Protein AF-A0A429M6S0-F1 (afdb_monomer_lite)

Sequence (157 aa):
LAAEFCTTIDDTNLSFEELVTNLCDAVFCTAYRQNNKLKLYFERPTDNSVMLFNFRNIIPDSYKHDLTFGVMDDYDGLIYEYTDPTDDSRINIYLPDKGAKNPKEVKSVGVRNKWQAHFNAYRIWNKLRFQRKSITFDAAPESELLVLRDRIAVADY

Structure (mmCIF, N/CA/C/O backbone):
data_AF-A0A429M6S0-F1
#
_entry.id   AF-A0A429M6S0-F1
#
loop_
_atom_site.group_PDB
_atom_site.id
_atom_site.type_symbol
_atom_site.label_atom_id
_atom_site.label_alt_id
_atom_site.label_comp_id
_atom_site.label_asym_id
_atom_site.label_entity_id
_atom_site.label_seq_id
_atom_site.pdbx_PDB_ins_code
_atom_site.Cartn_x
_atom_site.Cartn_y
_atom_site.Cartn_z
_atom_site.occupancy
_atom_site.B_iso_or_equiv
_atom_site.auth_seq_id
_atom_site.auth_comp_id
_atom_site.auth_asym_id
_atom_site.auth_atom_id
_atom_site.pdbx_PDB_model_num
ATOM 1 N N . LEU A 1 1 ? 8.366 -17.972 -8.085 1.00 58.41 1 LEU A N 1
ATOM 2 C CA . LEU A 1 1 ? 8.367 -17.169 -6.841 1.00 58.41 1 LEU A CA 1
ATOM 3 C C . LEU A 1 1 ? 7.811 -15.786 -7.174 1.00 58.41 1 LEU A C 1
ATOM 5 O O . LEU A 1 1 ? 8.060 -15.336 -8.283 1.00 58.41 1 LEU A O 1
ATOM 9 N N . ALA A 1 2 ? 7.042 -15.149 -6.289 1.00 73.62 2 ALA A N 1
ATOM 10 C CA . ALA A 1 2 ? 6.530 -13.779 -6.479 1.00 73.62 2 ALA A CA 1
ATOM 11 C C . ALA A 1 2 ? 6.747 -12.908 -5.225 1.00 73.62 2 ALA A C 1
ATOM 13 O O . ALA A 1 2 ? 6.034 -11.937 -4.999 1.00 73.62 2 ALA A O 1
ATOM 14 N N . ALA A 1 3 ? 7.702 -13.314 -4.389 1.00 83.38 3 ALA A N 1
ATOM 15 C CA . ALA A 1 3 ? 8.091 -12.639 -3.164 1.00 83.38 3 ALA A CA 1
ATOM 16 C C . ALA A 1 3 ? 9.612 -12.761 -3.048 1.00 83.38 3 ALA A C 1
ATOM 18 O O . ALA A 1 3 ? 10.129 -13.773 -2.578 1.00 83.38 3 ALA A O 1
ATOM 19 N N . GLU A 1 4 ? 10.312 -11.763 -3.568 1.00 89.56 4 GLU A N 1
ATOM 20 C CA . GLU A 1 4 ? 11.764 -11.629 -3.481 1.00 89.56 4 GLU A CA 1
ATOM 21 C C . GLU A 1 4 ? 12.130 -10.154 -3.299 1.00 89.56 4 GLU A C 1
ATOM 23 O O . GLU A 1 4 ? 11.346 -9.256 -3.615 1.00 89.56 4 GLU A O 1
ATOM 28 N N . PHE A 1 5 ? 13.314 -9.914 -2.747 1.00 92.50 5 PHE A N 1
ATOM 29 C CA . PHE A 1 5 ? 13.881 -8.582 -2.607 1.00 92.50 5 PHE A CA 1
ATOM 30 C C . PHE A 1 5 ? 15.339 -8.646 -3.049 1.00 92.50 5 PHE A C 1
ATOM 32 O O . PHE A 1 5 ? 16.196 -9.200 -2.365 1.00 92.50 5 PHE A O 1
ATOM 39 N N . CYS A 1 6 ? 15.587 -8.141 -4.250 1.00 90.44 6 CYS A N 1
ATOM 40 C CA . CYS A 1 6 ? 16.830 -8.267 -4.994 1.00 90.44 6 CYS A CA 1
ATOM 41 C C . CYS A 1 6 ? 17.511 -6.901 -5.112 1.00 90.44 6 CYS A C 1
ATOM 43 O O . CYS A 1 6 ? 17.602 -6.332 -6.198 1.00 90.44 6 CYS A O 1
ATOM 45 N N . THR A 1 7 ? 17.963 -6.365 -3.982 1.00 86.31 7 THR A N 1
ATOM 46 C CA . THR A 1 7 ? 18.808 -5.165 -3.917 1.00 86.31 7 THR A CA 1
ATOM 47 C C . THR A 1 7 ? 19.936 -5.391 -2.920 1.00 86.31 7 THR A C 1
ATOM 49 O O . THR A 1 7 ? 19.804 -6.197 -1.997 1.00 86.31 7 THR A O 1
ATOM 52 N N . THR A 1 8 ? 21.042 -4.678 -3.101 1.00 85.31 8 THR A N 1
ATOM 53 C CA . THR A 1 8 ? 22.100 -4.587 -2.097 1.00 85.31 8 THR A CA 1
ATOM 54 C C . THR A 1 8 ? 21.689 -3.622 -0.987 1.00 85.31 8 THR A C 1
ATOM 56 O O . THR A 1 8 ? 20.887 -2.710 -1.195 1.00 85.31 8 THR A O 1
ATOM 59 N N . ILE A 1 9 ? 22.200 -3.881 0.218 1.00 86.12 9 ILE A N 1
ATOM 60 C CA . ILE A 1 9 ? 22.033 -3.033 1.401 1.00 86.12 9 ILE A CA 1
ATOM 61 C C . ILE A 1 9 ? 23.408 -2.440 1.706 1.00 86.12 9 ILE A C 1
ATOM 63 O O . ILE A 1 9 ? 24.136 -2.926 2.568 1.00 86.12 9 ILE A O 1
ATOM 67 N N . ASP A 1 10 ? 23.804 -1.462 0.906 1.00 83.12 10 ASP A N 1
ATOM 68 C CA . ASP A 1 10 ? 25.138 -0.859 0.939 1.00 83.12 10 ASP A CA 1
ATOM 69 C C . ASP A 1 10 ? 25.119 0.676 0.915 1.00 83.12 10 ASP A C 1
ATOM 71 O O . ASP A 1 10 ? 26.154 1.300 1.144 1.00 83.12 10 ASP A O 1
ATOM 75 N N . ASP A 1 11 ? 23.951 1.297 0.722 1.00 86.38 11 ASP A N 1
ATOM 76 C CA . ASP A 1 11 ? 23.802 2.749 0.814 1.00 86.38 11 ASP A CA 1
ATOM 77 C C . ASP A 1 11 ? 23.787 3.214 2.277 1.00 86.38 11 ASP A C 1
ATOM 79 O O . ASP A 1 11 ? 22.836 2.976 3.025 1.00 86.38 11 ASP A O 1
ATOM 83 N N . THR A 1 12 ? 24.841 3.921 2.686 1.00 85.06 12 THR A N 1
ATOM 84 C CA . THR A 1 12 ? 24.977 4.486 4.036 1.00 85.06 12 THR A CA 1
ATOM 85 C C . THR A 1 12 ? 24.030 5.653 4.310 1.00 85.06 12 THR A C 1
ATOM 87 O O . THR A 1 12 ? 23.906 6.063 5.463 1.00 85.06 12 THR A O 1
ATOM 90 N N . ASN A 1 13 ? 23.386 6.212 3.280 1.00 90.50 13 ASN A N 1
ATOM 91 C CA . ASN A 1 13 ? 22.407 7.288 3.435 1.00 90.50 13 ASN A CA 1
ATOM 92 C C . ASN A 1 13 ? 20.992 6.764 3.704 1.00 90.50 13 ASN A C 1
ATOM 94 O O . ASN A 1 13 ? 20.133 7.539 4.117 1.00 90.50 13 ASN A O 1
ATOM 98 N N . LEU A 1 14 ? 20.748 5.471 3.478 1.00 89.69 14 LEU A N 1
ATOM 99 C CA . LEU A 1 14 ? 19.443 4.861 3.675 1.00 89.69 14 LEU A CA 1
ATOM 100 C C . LEU A 1 14 ? 19.242 4.517 5.155 1.00 89.69 14 LEU A C 1
ATOM 102 O O . LEU A 1 14 ? 20.006 3.756 5.755 1.00 89.69 14 LEU A O 1
ATOM 106 N N . SER A 1 15 ? 18.189 5.058 5.759 1.00 92.12 15 SER A N 1
ATOM 107 C CA . SER A 1 15 ? 17.849 4.735 7.141 1.00 92.12 15 SER A CA 1
ATOM 108 C C . SER A 1 15 ? 17.302 3.307 7.276 1.00 92.12 15 SER A C 1
ATOM 110 O O . SER A 1 15 ? 16.778 2.709 6.334 1.00 92.12 15 SER A O 1
ATOM 112 N N . PHE A 1 16 ? 17.362 2.759 8.494 1.00 90.75 16 PHE A N 1
ATOM 113 C CA . PHE A 1 16 ? 16.764 1.454 8.793 1.00 90.75 16 PHE A CA 1
ATOM 114 C C . PHE A 1 16 ? 15.261 1.407 8.468 1.00 90.75 16 PHE A C 1
ATOM 116 O O . PHE A 1 16 ? 14.779 0.414 7.931 1.00 90.75 16 PHE A O 1
ATOM 123 N N . GLU A 1 17 ? 14.518 2.473 8.772 1.00 90.81 17 GLU A N 1
ATOM 124 C CA . GLU A 1 17 ? 13.069 2.512 8.535 1.00 90.81 17 GLU A CA 1
ATOM 125 C C . GLU A 1 17 ? 12.734 2.562 7.039 1.00 90.81 17 GLU A C 1
ATOM 127 O O . GLU A 1 17 ? 11.810 1.883 6.588 1.00 90.81 17 GLU A O 1
ATOM 132 N N . GLU A 1 18 ? 13.516 3.294 6.244 1.00 91.31 18 GLU A N 1
ATOM 133 C CA . GLU A 1 18 ? 13.378 3.298 4.783 1.00 91.31 18 GLU A CA 1
ATOM 134 C C . GLU A 1 18 ? 13.700 1.925 4.191 1.00 91.31 18 GLU A C 1
ATOM 136 O O . GLU A 1 18 ? 12.976 1.446 3.321 1.00 91.31 18 GLU A O 1
ATOM 141 N N . LEU A 1 19 ? 14.728 1.241 4.703 1.00 92.75 19 LEU A N 1
ATOM 142 C CA . LEU A 1 19 ? 15.063 -0.120 4.283 1.00 92.75 19 LEU A CA 1
ATOM 143 C C . LEU A 1 19 ? 13.923 -1.099 4.531 1.00 92.75 19 LEU A C 1
ATOM 145 O O . LEU A 1 19 ? 13.549 -1.872 3.647 1.00 92.75 19 LEU A O 1
ATOM 149 N N . VAL A 1 20 ? 13.378 -1.070 5.746 1.00 93.94 20 VAL A N 1
ATOM 150 C CA . VAL A 1 20 ? 12.252 -1.915 6.136 1.00 93.94 20 VAL A CA 1
ATOM 151 C C . VAL A 1 20 ? 11.035 -1.604 5.270 1.00 93.94 20 VAL A C 1
ATOM 153 O O . VAL A 1 20 ? 10.362 -2.535 4.827 1.00 93.94 20 VAL A O 1
ATOM 156 N N . THR A 1 21 ? 10.772 -0.326 4.994 1.00 92.75 21 THR A N 1
ATOM 157 C CA . THR A 1 21 ? 9.670 0.103 4.123 1.00 92.75 21 THR A CA 1
ATOM 158 C C . THR A 1 21 ? 9.856 -0.428 2.703 1.00 92.75 21 THR A C 1
ATOM 160 O O . THR A 1 21 ? 8.967 -1.109 2.201 1.00 92.75 21 THR A O 1
ATOM 163 N N . ASN A 1 22 ? 11.041 -0.253 2.109 1.00 93.00 22 ASN A N 1
ATOM 164 C CA . ASN A 1 22 ? 11.377 -0.770 0.779 1.00 93.00 22 ASN A CA 1
ATOM 165 C C . ASN A 1 22 ? 11.189 -2.292 0.680 1.00 93.00 22 ASN A C 1
ATOM 167 O O . ASN A 1 22 ? 10.597 -2.792 -0.279 1.0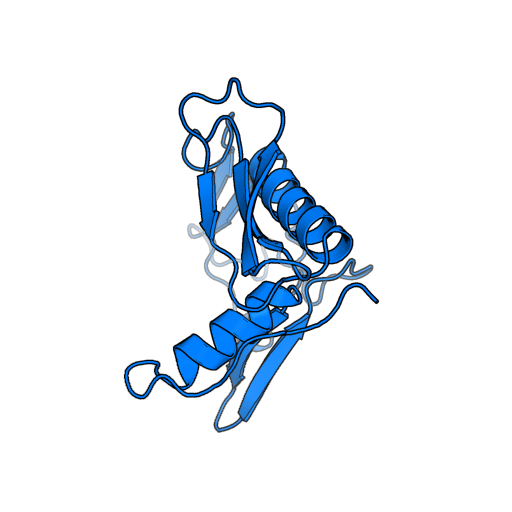0 93.00 22 ASN A O 1
ATOM 171 N N . LEU A 1 23 ? 11.660 -3.033 1.688 1.00 93.44 23 LEU A N 1
ATOM 172 C CA . LEU A 1 23 ? 11.471 -4.480 1.772 1.00 93.44 23 LEU A CA 1
ATOM 173 C C . LEU A 1 23 ? 9.982 -4.843 1.849 1.00 93.44 23 LEU A C 1
ATOM 175 O 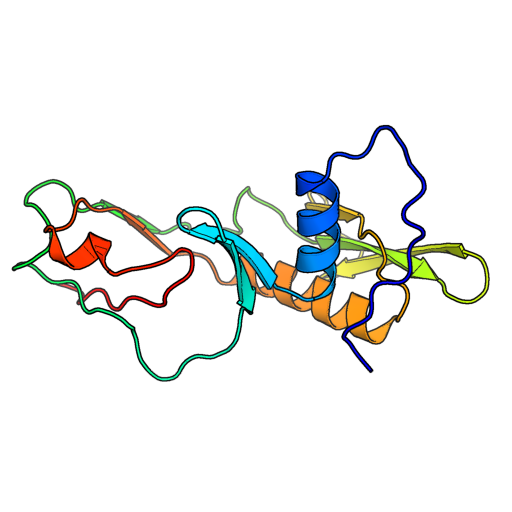O . LEU A 1 23 ? 9.529 -5.753 1.157 1.00 93.44 23 LEU A O 1
ATOM 179 N N . CYS A 1 24 ? 9.221 -4.148 2.696 1.00 94.25 24 CYS A N 1
ATOM 180 C CA . CYS A 1 24 ? 7.800 -4.410 2.900 1.00 94.25 24 CYS A CA 1
ATOM 181 C C . CYS A 1 24 ? 6.967 -4.110 1.652 1.00 94.25 24 CYS A C 1
ATOM 183 O O . CYS A 1 24 ? 6.107 -4.919 1.295 1.00 94.25 24 CYS A O 1
ATOM 185 N N . ASP A 1 25 ? 7.254 -3.007 0.965 1.00 92.62 25 ASP A N 1
ATOM 186 C CA . ASP A 1 25 ? 6.567 -2.597 -0.258 1.00 92.62 25 ASP A CA 1
ATOM 187 C C . ASP A 1 25 ? 6.767 -3.609 -1.390 1.00 92.62 25 ASP A C 1
ATOM 189 O O . ASP A 1 25 ? 5.828 -3.893 -2.138 1.00 92.62 25 ASP A O 1
ATOM 193 N N . ALA A 1 26 ? 7.948 -4.234 -1.474 1.00 93.06 26 ALA A N 1
ATOM 194 C CA . ALA A 1 26 ? 8.216 -5.282 -2.455 1.00 93.06 26 ALA A CA 1
ATOM 195 C C . ALA A 1 26 ? 7.299 -6.510 -2.289 1.00 93.06 26 ALA A C 1
ATOM 197 O O . ALA A 1 26 ? 6.992 -7.175 -3.282 1.00 93.06 26 ALA A O 1
ATOM 198 N N . VAL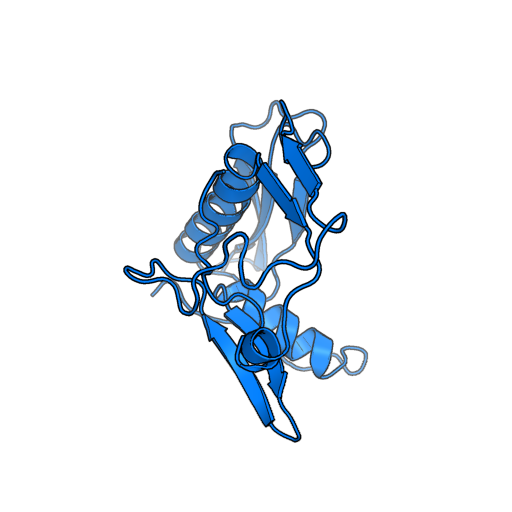 A 1 27 ? 6.846 -6.808 -1.063 1.00 91.50 27 VAL A N 1
ATOM 199 C CA . VAL A 1 27 ? 6.074 -8.021 -0.720 1.00 91.50 27 VAL A CA 1
ATOM 200 C C . VAL A 1 27 ? 4.677 -7.744 -0.147 1.00 91.50 27 VAL A C 1
ATOM 202 O O . VAL A 1 27 ? 4.042 -8.648 0.393 1.00 91.50 27 VAL A O 1
ATOM 205 N N . PHE A 1 28 ? 4.167 -6.516 -0.268 1.00 89.62 28 PHE A N 1
ATOM 206 C CA . PHE A 1 28 ? 2.864 -6.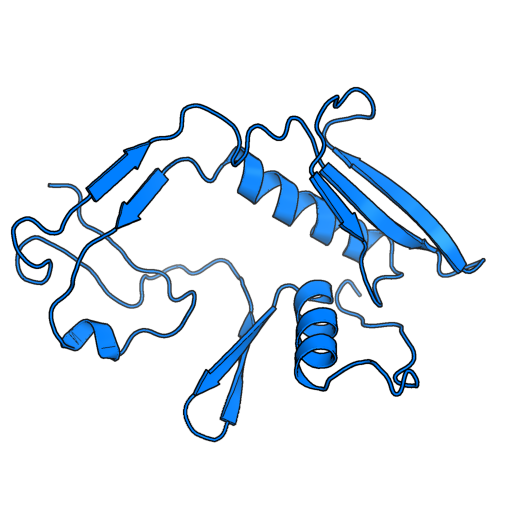098 0.273 1.00 89.62 28 PHE A CA 1
ATOM 207 C C . PHE A 1 28 ? 2.672 -6.287 1.774 1.00 89.62 28 PHE A C 1
ATOM 209 O O . PHE A 1 28 ? 1.574 -6.586 2.264 1.00 89.62 28 PHE A O 1
ATOM 216 N N . CYS A 1 29 ? 3.744 -6.049 2.510 1.00 93.31 29 CYS A N 1
ATOM 217 C CA . CYS A 1 29 ? 3.685 -5.890 3.945 1.00 93.31 29 CYS A CA 1
ATOM 218 C C . CYS A 1 29 ? 3.601 -4.408 4.317 1.00 93.31 29 CYS A C 1
ATOM 220 O O . CYS A 1 29 ? 3.940 -3.520 3.543 1.00 93.31 29 CYS A O 1
ATOM 222 N N . THR A 1 30 ? 3.166 -4.134 5.537 1.00 93.00 30 THR A N 1
ATOM 223 C CA . THR A 1 30 ? 3.362 -2.839 6.185 1.00 93.00 30 THR A CA 1
ATOM 224 C C . THR A 1 30 ? 4.049 -3.075 7.502 1.00 93.00 30 THR A C 1
ATOM 226 O O . THR A 1 30 ? 3.553 -3.829 8.342 1.00 93.00 30 THR A O 1
ATOM 229 N N . ALA A 1 31 ? 5.198 -2.439 7.666 1.00 93.94 31 ALA A N 1
ATOM 230 C CA . ALA A 1 31 ? 5.885 -2.420 8.933 1.00 93.94 31 ALA A CA 1
ATOM 231 C C . ALA A 1 31 ? 5.187 -1.457 9.892 1.00 93.94 31 ALA A C 1
ATOM 233 O O . ALA A 1 31 ? 4.762 -0.369 9.513 1.00 93.94 31 ALA A O 1
ATOM 234 N N . TYR A 1 32 ? 5.068 -1.869 11.145 1.00 92.19 32 TYR A N 1
ATOM 235 C CA . TYR A 1 32 ? 4.593 -1.020 12.224 1.00 92.19 32 TYR A CA 1
ATOM 236 C C . TYR A 1 32 ? 5.308 -1.400 13.516 1.00 92.19 32 TYR A C 1
ATOM 238 O O . TYR A 1 32 ? 5.723 -2.547 13.716 1.00 92.19 32 TYR A O 1
ATOM 246 N N . ARG A 1 33 ? 5.470 -0.429 14.412 1.00 90.19 33 ARG A N 1
ATOM 247 C CA . ARG A 1 33 ? 6.045 -0.673 15.733 1.00 90.19 33 ARG A CA 1
ATOM 248 C C . ARG A 1 33 ? 4.933 -0.929 16.736 1.00 90.19 33 ARG A C 1
ATOM 250 O O . ARG A 1 33 ? 3.953 -0.195 16.794 1.00 90.19 33 ARG A O 1
ATOM 257 N N . GLN A 1 34 ? 5.112 -1.961 17.549 1.00 90.06 34 GLN A N 1
ATOM 258 C CA . GLN A 1 34 ? 4.289 -2.191 18.727 1.00 90.06 34 GLN A CA 1
ATOM 259 C C . GLN A 1 34 ? 5.221 -2.441 19.907 1.00 90.06 34 GLN A C 1
ATOM 261 O O . GLN A 1 34 ? 5.905 -3.469 19.971 1.00 90.06 34 GLN A O 1
ATOM 266 N N . ASN A 1 35 ? 5.262 -1.480 20.831 1.00 88.44 35 ASN A N 1
ATOM 267 C CA . ASN A 1 35 ? 6.270 -1.406 21.889 1.00 88.44 35 ASN A CA 1
ATOM 268 C C . ASN A 1 35 ? 7.688 -1.441 21.280 1.00 88.44 35 ASN A C 1
ATOM 270 O O . ASN A 1 35 ? 7.964 -0.762 20.293 1.00 88.44 35 ASN A O 1
ATOM 274 N N . ASN A 1 36 ? 8.574 -2.283 21.815 1.00 91.06 36 ASN A N 1
ATOM 275 C CA . ASN A 1 36 ? 9.955 -2.433 21.343 1.00 91.06 36 ASN A CA 1
ATOM 276 C C . ASN A 1 36 ? 10.110 -3.491 20.235 1.00 91.06 36 ASN A C 1
ATOM 278 O O . ASN A 1 36 ? 11.201 -4.027 20.047 1.00 91.06 36 ASN A O 1
ATOM 282 N N . LYS A 1 37 ? 9.027 -3.856 19.535 1.00 92.62 37 LYS A N 1
ATOM 283 C CA . LYS A 1 37 ? 9.057 -4.859 18.461 1.00 92.62 37 LYS A CA 1
ATOM 284 C C . LYS A 1 37 ? 8.585 -4.259 17.144 1.00 92.62 37 LYS A C 1
ATOM 286 O O . LYS A 1 37 ? 7.503 -3.677 17.070 1.00 92.62 37 LYS A O 1
ATOM 291 N N . LEU A 1 38 ? 9.383 -4.472 16.102 1.00 93.06 38 LEU A N 1
ATOM 292 C CA . LEU A 1 38 ? 8.961 -4.282 14.722 1.00 93.06 38 LEU A CA 1
ATOM 293 C C . LEU A 1 38 ? 8.063 -5.457 14.324 1.00 93.06 38 LEU A C 1
ATOM 295 O O . LEU A 1 38 ? 8.443 -6.619 14.486 1.00 93.06 38 LEU A O 1
ATOM 299 N N . LYS A 1 39 ? 6.865 -5.157 13.835 1.00 93.62 39 LYS A N 1
ATOM 300 C CA . LYS A 1 39 ? 5.903 -6.137 13.335 1.00 93.62 39 LYS A CA 1
ATOM 301 C C . LYS A 1 39 ? 5.583 -5.841 11.880 1.00 93.62 39 LYS A C 1
ATOM 303 O O . LYS A 1 39 ? 5.627 -4.692 11.451 1.00 93.62 39 LYS A O 1
ATOM 308 N N . LEU A 1 40 ? 5.255 -6.892 11.135 1.00 93.38 40 LEU A N 1
ATOM 309 C CA . LEU A 1 40 ? 4.853 -6.799 9.738 1.00 93.38 40 LEU A CA 1
ATOM 310 C C . LEU A 1 40 ? 3.407 -7.261 9.605 1.00 93.38 40 LEU A C 1
ATOM 312 O O . LEU A 1 40 ? 3.061 -8.366 10.025 1.00 93.38 40 LEU A O 1
ATOM 316 N N . TYR A 1 41 ? 2.573 -6.424 9.003 1.00 93.06 41 TYR A N 1
ATOM 317 C CA . TYR A 1 41 ? 1.233 -6.797 8.583 1.00 93.06 41 TYR A CA 1
ATOM 318 C C . TYR A 1 41 ? 1.263 -7.164 7.103 1.00 93.06 41 TYR A C 1
ATOM 320 O O . TYR A 1 41 ? 1.527 -6.301 6.268 1.00 93.06 41 TYR A O 1
ATOM 328 N N . PHE A 1 42 ? 0.980 -8.422 6.768 1.00 92.12 42 PHE A N 1
ATOM 329 C CA . PHE A 1 42 ? 0.824 -8.839 5.376 1.00 92.12 42 PHE A CA 1
ATOM 330 C C . PHE A 1 42 ? -0.610 -8.607 4.911 1.00 92.12 42 PHE A C 1
ATOM 332 O O . PHE A 1 42 ? -1.561 -9.167 5.461 1.00 92.12 42 PHE A O 1
ATOM 339 N N . GLU A 1 43 ? -0.769 -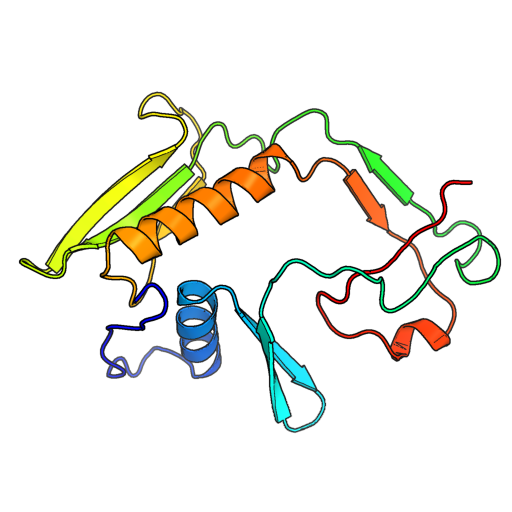7.799 3.868 1.00 88.56 43 GLU A N 1
ATOM 340 C CA . GLU A 1 43 ? -2.083 -7.459 3.357 1.00 88.56 43 GLU A CA 1
ATOM 341 C C . GLU A 1 43 ? -2.660 -8.617 2.531 1.00 88.56 43 GLU A C 1
ATOM 343 O O . GLU A 1 43 ? -2.246 -8.889 1.400 1.00 88.56 43 GLU A O 1
ATOM 348 N N . ARG A 1 44 ? -3.685 -9.282 3.061 1.00 89.50 44 ARG A N 1
ATOM 349 C CA . ARG A 1 44 ? -4.322 -10.448 2.435 1.00 89.50 44 ARG A CA 1
ATOM 350 C C . ARG A 1 44 ? -5.843 -10.418 2.599 1.00 89.50 44 ARG A C 1
ATOM 352 O O . ARG A 1 44 ? -6.331 -9.728 3.494 1.00 89.50 44 ARG A O 1
ATOM 359 N N . PRO A 1 45 ? -6.596 -11.172 1.780 1.00 89.69 45 PRO A N 1
ATOM 360 C CA . PRO A 1 45 ? -8.014 -11.400 2.034 1.00 89.69 45 PRO A CA 1
ATOM 361 C C . PRO A 1 45 ? -8.234 -11.966 3.443 1.00 89.69 45 PRO A C 1
ATOM 363 O O . PRO A 1 45 ? -7.479 -12.829 3.900 1.00 89.69 45 PRO A O 1
ATOM 366 N N . THR A 1 46 ? -9.250 -11.455 4.134 1.00 90.31 46 THR A N 1
ATOM 367 C CA . THR A 1 46 ? -9.633 -11.866 5.490 1.00 90.31 46 THR A CA 1
ATOM 368 C C . THR A 1 46 ? -11.137 -12.101 5.543 1.00 90.31 46 THR A C 1
ATOM 370 O O . THR A 1 46 ? -11.912 -11.257 5.091 1.00 90.31 46 THR A O 1
ATOM 373 N N . ASP A 1 47 ? -11.556 -13.228 6.116 1.00 92.25 47 ASP A N 1
ATOM 374 C CA . ASP A 1 47 ? -12.974 -13.615 6.144 1.00 92.25 47 ASP A CA 1
ATOM 375 C C . ASP A 1 47 ? -13.761 -12.838 7.204 1.00 92.25 47 ASP A C 1
ATOM 377 O O . ASP A 1 47 ? -14.880 -12.386 6.956 1.00 92.25 47 ASP A O 1
ATOM 381 N N . ASN A 1 48 ? -13.134 -12.582 8.355 1.00 93.00 48 ASN A N 1
ATOM 382 C CA . ASN A 1 48 ? -13.754 -11.925 9.503 1.00 93.00 48 ASN A CA 1
ATOM 383 C C . ASN A 1 48 ? -13.108 -10.569 9.800 1.00 93.00 48 ASN A C 1
ATOM 385 O O . ASN A 1 48 ? -11.901 -10.392 9.617 1.00 93.00 48 ASN A O 1
ATOM 389 N N . SER A 1 49 ? -13.919 -9.628 10.279 1.00 93.44 49 SER A N 1
ATOM 390 C CA . SER A 1 49 ? -13.426 -8.386 10.874 1.00 93.44 49 SER A CA 1
ATOM 391 C C . SER A 1 49 ? -12.974 -8.639 12.311 1.00 93.44 49 SER A C 1
ATOM 393 O O . SER A 1 49 ? -13.580 -9.439 13.021 1.00 93.44 49 SER A O 1
ATOM 395 N N . VAL A 1 50 ? -11.929 -7.937 12.740 1.00 94.31 50 VAL A N 1
ATOM 396 C CA . VAL A 1 50 ? -11.391 -8.011 14.107 1.00 94.31 50 VAL A CA 1
ATOM 397 C C . VAL A 1 50 ? -12.361 -7.382 15.108 1.00 94.31 50 VAL A C 1
ATOM 399 O O . VAL A 1 50 ? -12.512 -7.879 16.220 1.00 94.31 50 VAL A O 1
ATOM 402 N N . MET A 1 51 ? -13.056 -6.315 14.702 1.00 94.94 51 MET A N 1
ATOM 403 C CA . MET A 1 51 ? -14.009 -5.593 15.543 1.00 94.94 51 MET A CA 1
ATOM 404 C C . MET A 1 51 ? -15.183 -5.053 14.720 1.00 94.94 51 MET A C 1
ATOM 406 O O . MET A 1 51 ? -15.037 -4.756 13.529 1.00 94.94 51 MET A O 1
ATOM 410 N N . LEU A 1 52 ? -16.344 -4.939 15.368 1.00 94.94 52 LEU A N 1
ATOM 411 C CA . LEU A 1 52 ? -17.561 -4.338 14.827 1.00 94.94 52 LEU A CA 1
ATOM 412 C C . LEU A 1 52 ? -17.831 -3.002 15.527 1.00 94.94 52 LEU A C 1
ATOM 414 O O . LEU A 1 52 ? -17.951 -2.960 16.752 1.00 94.94 52 LEU A O 1
ATOM 418 N N . PHE A 1 53 ? -18.008 -1.947 14.740 1.00 95.88 53 PHE A N 1
ATOM 419 C CA . PHE A 1 53 ? -18.436 -0.633 15.199 1.00 95.88 53 PHE A CA 1
ATOM 420 C C . PHE A 1 53 ? -19.896 -0.363 14.835 1.00 95.88 53 PHE A C 1
ATOM 422 O O . PHE A 1 53 ? -20.353 -0.708 13.745 1.00 95.88 53 PHE A O 1
ATOM 429 N N . ASN A 1 54 ? -20.632 0.221 15.774 1.00 93.88 54 ASN A N 1
ATOM 430 C CA . ASN A 1 54 ? -22.028 0.627 15.673 1.00 93.88 54 ASN A CA 1
ATOM 431 C C . ASN A 1 54 ? -22.300 1.802 16.633 1.00 93.88 54 ASN A C 1
ATOM 433 O O . ASN A 1 54 ? -21.412 2.283 17.332 1.00 93.88 54 ASN A O 1
ATOM 437 N N . PHE A 1 55 ? -23.557 2.230 16.727 1.00 91.94 55 PHE A N 1
ATOM 438 C CA . PHE A 1 55 ? -23.973 3.354 17.572 1.00 91.94 55 PHE A CA 1
ATOM 439 C C . PHE A 1 55 ? -23.614 3.265 19.062 1.00 91.94 55 PHE A C 1
ATOM 441 O O . PHE A 1 55 ? -23.675 4.278 19.749 1.00 91.94 55 PHE A O 1
ATOM 448 N N . ARG A 1 56 ? -23.289 2.079 19.590 1.00 91.88 56 ARG A N 1
ATOM 449 C CA . ARG A 1 56 ? -22.920 1.894 21.001 1.00 91.88 56 ARG A CA 1
ATOM 450 C C . ARG A 1 56 ? -21.457 2.213 21.287 1.00 91.88 56 ARG A C 1
ATOM 452 O O . ARG A 1 56 ? -21.149 2.518 22.432 1.00 91.88 56 ARG A O 1
ATOM 459 N N . ASN A 1 57 ? -20.582 2.092 20.290 1.00 94.62 57 ASN A N 1
ATOM 460 C CA . ASN A 1 57 ? -19.135 2.256 20.455 1.00 94.62 57 ASN A CA 1
ATOM 461 C C . ASN A 1 57 ? -18.506 3.301 19.528 1.00 94.62 57 ASN A C 1
ATOM 463 O O . ASN A 1 57 ? -17.310 3.562 19.628 1.00 94.62 57 ASN A O 1
ATOM 467 N N . ILE A 1 58 ? -19.304 3.929 18.668 1.00 95.88 58 ILE A N 1
ATOM 468 C CA . ILE A 1 58 ? -18.946 5.157 17.962 1.00 95.88 58 ILE A CA 1
ATOM 469 C C . ILE A 1 58 ? -19.352 6.347 18.838 1.00 95.88 58 ILE A C 1
ATOM 471 O O . ILE A 1 58 ? -20.496 6.423 19.291 1.00 95.88 58 ILE A O 1
ATOM 475 N N . ILE A 1 59 ? -18.427 7.280 19.073 1.00 95.94 59 ILE A N 1
ATOM 476 C CA . ILE A 1 59 ? -18.696 8.491 19.853 1.00 95.94 59 ILE A CA 1
ATOM 477 C C . ILE A 1 59 ? -19.690 9.379 19.080 1.00 95.94 59 ILE A C 1
ATOM 479 O O . ILE A 1 59 ? -19.464 9.637 17.890 1.00 95.94 59 ILE A O 1
ATOM 483 N N . PRO A 1 60 ? -20.778 9.857 19.719 1.00 94.31 60 PRO A N 1
ATOM 484 C CA . PRO A 1 60 ? -21.750 10.743 19.079 1.00 94.31 60 PRO A CA 1
ATOM 485 C C . PRO A 1 60 ? -21.095 11.953 18.400 1.00 94.31 60 PRO A C 1
ATOM 487 O O . PRO A 1 60 ? -20.082 12.459 18.874 1.00 94.31 60 PRO A O 1
ATOM 490 N N . ASP A 1 61 ? -21.670 12.394 17.280 1.00 93.62 61 ASP A N 1
ATOM 491 C CA . ASP A 1 61 ? -21.225 13.550 16.479 1.00 93.62 61 ASP A CA 1
ATOM 492 C C . ASP A 1 61 ? -19.804 13.463 15.875 1.00 93.62 61 ASP A C 1
ATOM 494 O O . ASP A 1 61 ? -19.363 14.393 15.198 1.00 93.62 61 ASP A O 1
ATOM 498 N N . SER A 1 62 ? -19.094 12.339 16.044 1.00 95.50 62 SER A N 1
ATOM 499 C CA . SER A 1 62 ? -17.762 12.122 15.451 1.00 95.50 62 SER A CA 1
ATOM 500 C C . SER A 1 62 ? -17.797 11.452 14.070 1.00 95.50 62 SER A C 1
ATOM 502 O O . SER A 1 62 ? -16.824 11.532 13.318 1.00 95.50 62 SER A O 1
ATOM 504 N N . TYR A 1 63 ? -18.907 10.790 13.725 1.00 94.44 63 TYR A N 1
ATOM 505 C CA . TYR A 1 63 ? -19.015 9.974 12.517 1.00 94.44 63 TYR A CA 1
ATOM 506 C C . TYR A 1 63 ? -19.056 10.821 11.241 1.00 94.44 63 TYR A C 1
ATOM 508 O O . TYR A 1 63 ? -19.932 11.665 11.055 1.00 94.44 63 TYR A O 1
ATOM 516 N N . LYS A 1 64 ? -18.133 10.533 10.324 1.00 93.50 64 LYS A N 1
ATOM 517 C CA . LYS A 1 64 ? -18.032 11.129 8.991 1.00 93.50 64 LYS A CA 1
ATOM 518 C C . LYS A 1 64 ? -17.900 10.028 7.951 1.00 93.50 64 LYS A C 1
ATOM 520 O O . LYS A 1 64 ? -17.090 9.113 8.104 1.00 93.50 64 LYS A O 1
ATOM 525 N N . HIS A 1 65 ? -18.681 10.138 6.884 1.00 91.50 65 HIS A N 1
ATOM 526 C CA . HIS A 1 65 ? -18.644 9.226 5.750 1.00 91.50 65 HIS A CA 1
ATOM 527 C C . HIS A 1 65 ? -18.507 10.036 4.467 1.00 91.50 65 HIS A C 1
ATOM 529 O O . HIS A 1 65 ? -19.396 10.809 4.114 1.00 91.50 65 HIS A O 1
ATOM 535 N N . ASP A 1 66 ? -17.397 9.812 3.775 1.00 90.44 66 ASP A N 1
ATOM 536 C CA . ASP A 1 66 ? -17.078 10.449 2.509 1.00 90.44 66 ASP A CA 1
ATOM 537 C C . ASP A 1 66 ? -17.150 9.424 1.379 1.00 90.44 66 ASP A C 1
ATOM 539 O O . ASP A 1 66 ? -16.626 8.306 1.473 1.00 90.44 66 ASP A O 1
ATOM 543 N N . LEU A 1 67 ? -17.794 9.831 0.287 1.00 89.38 67 LEU A N 1
ATOM 544 C CA . LEU A 1 67 ? -17.887 9.063 -0.944 1.00 89.38 67 LEU A CA 1
ATOM 545 C C . LEU A 1 67 ? -17.254 9.862 -2.079 1.00 89.38 67 LEU A C 1
ATOM 547 O O . LEU A 1 67 ? -17.783 10.889 -2.503 1.00 89.38 67 LEU A O 1
ATOM 551 N N . THR A 1 68 ? -16.148 9.351 -2.605 1.00 84.75 68 THR A N 1
ATOM 552 C CA . THR A 1 68 ? -15.449 9.950 -3.739 1.00 84.75 68 THR A CA 1
ATOM 553 C C . THR A 1 68 ? -15.915 9.295 -5.033 1.00 84.75 68 THR A C 1
ATOM 555 O O . THR A 1 68 ? -15.731 8.095 -5.260 1.00 84.75 68 THR A O 1
ATOM 558 N N . PHE A 1 69 ? -16.513 10.099 -5.911 1.00 75.88 69 PHE A N 1
ATOM 559 C CA . PHE A 1 69 ? -16.870 9.707 -7.272 1.00 75.88 69 PHE A CA 1
ATOM 560 C C . PHE A 1 69 ? -15.696 10.009 -8.206 1.00 75.88 69 PHE A C 1
ATOM 562 O O . PHE A 1 69 ? -15.717 10.963 -8.973 1.00 75.88 69 PHE A O 1
ATOM 569 N N . GLY A 1 70 ? -14.640 9.209 -8.088 1.00 75.44 70 GLY A N 1
ATOM 570 C CA . GLY A 1 70 ? -13.385 9.390 -8.811 1.00 75.44 70 GLY A CA 1
ATOM 571 C C . GLY A 1 70 ? -12.346 8.367 -8.368 1.00 75.44 70 GLY A C 1
ATOM 572 O O . GLY A 1 70 ? -12.603 7.554 -7.477 1.00 75.44 70 GLY A O 1
ATOM 573 N N . VAL A 1 71 ? -11.188 8.381 -9.018 1.00 73.31 71 VAL A N 1
ATOM 574 C CA . VAL A 1 71 ? -9.999 7.685 -8.516 1.00 73.31 71 VAL A CA 1
ATOM 575 C C . VAL A 1 71 ? -9.359 8.584 -7.460 1.00 73.31 71 VAL A C 1
ATOM 577 O O . VAL A 1 71 ? -9.408 9.805 -7.586 1.00 73.31 71 VAL A O 1
ATOM 580 N N . MET A 1 72 ? -8.793 7.997 -6.405 1.00 71.94 72 MET A N 1
ATOM 581 C CA . MET A 1 72 ? -8.069 8.758 -5.381 1.00 71.94 72 MET A CA 1
ATOM 582 C C . MET A 1 72 ? -7.023 9.679 -6.036 1.00 71.94 72 MET A C 1
ATOM 584 O O . MET A 1 72 ? -6.285 9.225 -6.910 1.00 71.94 72 MET A O 1
ATOM 588 N N . ASP A 1 73 ? -6.989 10.949 -5.621 1.00 80.44 73 ASP A N 1
ATOM 589 C CA . ASP A 1 73 ? -6.105 12.007 -6.143 1.00 80.44 73 ASP A CA 1
ATOM 590 C C . ASP A 1 73 ? -6.209 12.263 -7.665 1.00 80.44 73 ASP A C 1
ATOM 592 O O . ASP A 1 73 ? -5.264 12.755 -8.281 1.00 80.44 73 ASP A O 1
ATOM 596 N N . ASP A 1 74 ? -7.343 11.915 -8.286 1.00 85.56 74 ASP A N 1
ATOM 597 C CA . ASP A 1 74 ? -7.608 12.085 -9.724 1.00 85.56 74 ASP A CA 1
ATOM 598 C C . ASP A 1 74 ? -6.563 11.419 -10.644 1.00 85.56 74 ASP A C 1
ATOM 600 O O . ASP A 1 74 ? -6.345 11.843 -11.785 1.00 85.56 74 ASP A O 1
ATOM 604 N N . TYR A 1 75 ? -5.913 10.349 -10.171 1.00 91.81 75 TYR A N 1
ATOM 605 C CA . TYR A 1 75 ? -5.030 9.552 -11.019 1.00 91.81 75 TYR A CA 1
ATOM 606 C C . TYR A 1 75 ? -5.834 8.806 -12.091 1.00 91.81 75 TYR A C 1
ATOM 608 O O . TYR A 1 75 ? -6.789 8.089 -11.790 1.00 91.81 75 TYR A O 1
ATOM 616 N N . ASP A 1 76 ? -5.417 8.904 -13.351 1.00 91.81 76 ASP A N 1
ATOM 617 C CA . ASP A 1 76 ? -6.063 8.215 -14.479 1.00 91.81 76 ASP A CA 1
ATOM 618 C C . ASP A 1 76 ? -5.312 6.948 -14.930 1.00 91.81 76 ASP A C 1
ATOM 620 O O . ASP A 1 76 ? -5.774 6.220 -15.813 1.00 91.81 76 ASP A O 1
ATOM 624 N N . GLY A 1 77 ? -4.200 6.629 -14.265 1.00 95.00 77 GLY A N 1
ATOM 625 C CA . GLY A 1 77 ? -3.418 5.421 -14.496 1.00 95.00 77 GLY A CA 1
ATOM 626 C C . GLY A 1 77 ? -2.367 5.149 -13.421 1.00 95.00 77 GLY A C 1
ATOM 627 O O . GLY A 1 77 ? -2.285 5.829 -12.398 1.00 95.00 77 GLY A O 1
ATOM 628 N N . LEU A 1 78 ? -1.543 4.134 -13.663 1.00 97.38 78 LEU A N 1
ATOM 629 C CA . LEU A 1 78 ? -0.387 3.755 -12.857 1.00 97.38 78 LEU A CA 1
ATOM 630 C C . LEU A 1 78 ? 0.791 3.457 -13.787 1.00 97.38 78 LEU A C 1
ATOM 632 O O . LEU A 1 78 ? 0.655 2.680 -14.735 1.00 97.38 78 LEU A O 1
ATOM 636 N N . ILE A 1 79 ? 1.954 4.013 -13.463 1.00 98.25 79 ILE A N 1
ATOM 637 C CA . ILE A 1 79 ? 3.245 3.605 -14.014 1.00 98.25 79 ILE A CA 1
ATOM 638 C C . ILE A 1 79 ? 4.030 2.951 -12.883 1.00 98.25 79 ILE A C 1
ATOM 640 O O . ILE A 1 79 ? 4.382 3.604 -11.904 1.00 98.25 79 ILE A O 1
ATOM 644 N N . TYR A 1 80 ? 4.281 1.651 -13.007 1.00 98.12 80 TYR A N 1
ATOM 645 C CA . TYR A 1 80 ? 5.084 0.895 -12.051 1.00 98.12 80 TYR A CA 1
ATOM 646 C C . TYR A 1 80 ? 6.427 0.526 -12.677 1.00 98.12 80 TYR A C 1
ATOM 648 O O . TYR A 1 80 ? 6.470 -0.249 -13.634 1.00 98.12 80 TYR A O 1
ATOM 656 N N . GLU A 1 81 ? 7.510 1.069 -12.132 1.00 98.00 81 GLU A N 1
ATOM 657 C CA . GLU A 1 81 ? 8.878 0.854 -12.597 1.00 98.00 81 GLU A CA 1
ATOM 658 C C . GLU A 1 81 ? 9.571 -0.230 -11.758 1.00 98.00 81 GLU A C 1
ATOM 660 O O . GLU A 1 81 ? 9.559 -0.172 -10.525 1.00 98.00 81 GLU A O 1
ATOM 665 N N . TYR A 1 82 ? 10.204 -1.209 -12.409 1.00 96.62 82 TYR A N 1
ATOM 666 C CA . TYR A 1 82 ? 11.015 -2.261 -11.778 1.00 96.62 82 TYR A CA 1
ATOM 667 C C . TYR A 1 82 ? 12.312 -2.510 -12.559 1.00 96.62 82 TYR A C 1
ATOM 669 O O . TYR A 1 82 ? 12.465 -2.007 -13.670 1.00 96.62 82 TYR A O 1
ATOM 677 N N . THR A 1 83 ? 13.264 -3.244 -11.980 1.00 96.44 83 THR A N 1
ATOM 678 C CA . THR A 1 83 ? 14.584 -3.481 -12.597 1.00 96.44 83 THR A CA 1
ATOM 679 C C . THR A 1 83 ? 14.636 -4.843 -13.289 1.00 96.44 83 THR A C 1
ATOM 681 O O . THR A 1 83 ? 14.458 -5.862 -12.626 1.00 96.44 83 THR A O 1
ATOM 684 N N . ASP A 1 84 ? 14.930 -4.908 -14.589 1.00 94.31 84 ASP A N 1
ATOM 685 C CA . ASP A 1 84 ? 15.059 -6.182 -15.310 1.00 94.31 84 ASP A CA 1
ATOM 686 C C . ASP A 1 84 ? 16.217 -7.027 -14.737 1.00 94.31 84 ASP A C 1
ATOM 688 O O . ASP A 1 84 ? 17.299 -6.491 -14.485 1.00 94.31 84 ASP A O 1
ATOM 692 N N . PRO A 1 85 ? 16.033 -8.340 -14.496 1.00 93.38 85 PRO A N 1
ATOM 693 C CA . PRO A 1 85 ? 17.076 -9.236 -13.990 1.00 93.38 85 PRO A CA 1
ATOM 694 C C . PRO A 1 85 ? 18.252 -9.474 -14.955 1.00 93.38 85 PRO A C 1
ATOM 696 O O . PRO A 1 85 ? 19.287 -9.970 -14.521 1.00 93.38 85 PRO A O 1
ATOM 699 N N . THR A 1 86 ? 18.096 -9.161 -16.240 1.00 93.19 86 THR A N 1
ATOM 700 C CA . THR A 1 86 ? 19.028 -9.527 -17.317 1.00 93.19 86 THR A CA 1
ATOM 701 C C . THR A 1 86 ? 20.080 -8.452 -17.570 1.00 93.19 86 THR A C 1
ATOM 703 O O . THR A 1 86 ? 21.242 -8.785 -17.789 1.00 93.19 86 THR A O 1
ATOM 706 N N . ASP A 1 87 ? 19.679 -7.179 -17.560 1.00 94.25 87 ASP A N 1
ATOM 707 C CA . ASP A 1 87 ? 20.524 -6.046 -17.966 1.00 94.25 87 ASP A CA 1
ATOM 708 C C . ASP A 1 87 ? 20.461 -4.837 -17.014 1.00 94.25 87 ASP A C 1
ATOM 710 O O . ASP A 1 87 ? 20.985 -3.773 -17.338 1.00 94.25 87 ASP A O 1
ATOM 714 N N . ASP A 1 88 ? 19.818 -4.990 -15.850 1.00 92.44 88 ASP A N 1
ATOM 715 C CA . ASP A 1 88 ? 19.604 -3.928 -14.855 1.00 92.44 88 ASP A CA 1
ATOM 716 C C . ASP A 1 88 ? 18.832 -2.698 -15.387 1.00 92.44 88 ASP A C 1
ATOM 718 O O . ASP A 1 88 ? 18.775 -1.654 -14.727 1.00 92.44 88 ASP A O 1
ATOM 722 N N . SER A 1 89 ? 18.186 -2.804 -16.553 1.00 95.56 89 SER A N 1
ATOM 723 C CA . SER A 1 89 ? 17.381 -1.718 -17.111 1.00 95.56 89 SER A CA 1
ATOM 724 C C . SER A 1 89 ? 16.097 -1.484 -16.307 1.00 95.56 89 SER A C 1
ATOM 726 O O . SER A 1 89 ? 15.541 -2.387 -15.678 1.00 95.56 89 SER A O 1
ATOM 728 N N . ARG A 1 90 ? 15.600 -0.242 -16.312 1.00 96.38 90 ARG A N 1
ATOM 729 C CA . ARG A 1 90 ? 14.315 0.110 -15.692 1.00 96.38 90 ARG A CA 1
ATOM 730 C C . ARG A 1 90 ? 13.175 -0.144 -16.677 1.00 96.38 90 ARG A C 1
ATOM 732 O O . ARG A 1 90 ? 13.143 0.437 -17.760 1.00 96.38 90 ARG A O 1
ATOM 739 N N . ILE A 1 91 ? 12.230 -0.997 -16.290 1.00 97.44 91 ILE A N 1
ATOM 740 C CA . ILE A 1 91 ? 11.057 -1.367 -17.085 1.00 97.44 91 ILE A CA 1
ATOM 741 C C . ILE A 1 91 ? 9.793 -0.814 -16.439 1.00 97.44 91 ILE A C 1
ATOM 743 O O . ILE A 1 91 ? 9.537 -1.033 -15.257 1.00 97.44 91 ILE A O 1
ATOM 747 N N . ASN A 1 92 ? 8.952 -0.186 -17.261 1.00 98.00 92 ASN A N 1
ATOM 748 C CA . ASN A 1 92 ? 7.660 0.352 -16.855 1.00 98.00 92 ASN A CA 1
ATOM 749 C C . ASN A 1 92 ? 6.497 -0.576 -17.222 1.00 98.00 92 ASN A C 1
ATOM 751 O O . ASN A 1 92 ? 6.351 -1.006 -18.371 1.00 98.00 92 ASN A O 1
ATOM 755 N N . ILE A 1 93 ? 5.620 -0.819 -16.251 1.00 97.94 93 ILE A N 1
ATOM 756 C CA . ILE A 1 93 ? 4.283 -1.381 -16.442 1.00 97.94 93 ILE A CA 1
ATOM 757 C C . ILE A 1 93 ? 3.292 -0.220 -16.435 1.00 97.94 93 ILE A C 1
ATOM 759 O O . ILE A 1 93 ? 3.215 0.521 -15.460 1.00 97.94 93 ILE A O 1
ATOM 763 N N . TYR A 1 94 ? 2.521 -0.093 -17.512 1.00 98.06 94 TYR A N 1
ATOM 764 C CA . TYR A 1 94 ? 1.505 0.943 -17.679 1.00 98.06 94 TYR A CA 1
ATOM 765 C C . TYR A 1 94 ? 0.119 0.337 -17.468 1.00 98.06 94 TYR A C 1
ATOM 767 O O . TYR A 1 94 ? -0.206 -0.666 -18.107 1.00 98.06 94 TYR A O 1
ATOM 775 N N . LEU A 1 95 ? -0.684 0.929 -16.586 1.00 97.00 95 LEU A N 1
ATOM 776 C CA . LEU A 1 95 ? -2.080 0.559 -16.354 1.00 97.00 95 LEU A CA 1
ATOM 777 C C . LEU A 1 95 ? -2.973 1.809 -16.429 1.00 97.00 95 LEU A C 1
ATOM 779 O O . LEU A 1 95 ? -2.583 2.840 -15.892 1.00 97.00 95 LEU A O 1
ATOM 783 N N . PRO A 1 96 ? -4.172 1.736 -17.035 1.00 94.38 96 PRO A N 1
ATOM 784 C CA . PRO A 1 96 ? -4.662 0.609 -17.832 1.00 94.38 96 PRO A CA 1
ATOM 785 C C . PRO A 1 96 ? -3.912 0.465 -19.170 1.00 94.38 96 PRO A C 1
ATOM 787 O O . PRO A 1 96 ? -3.823 -0.638 -19.701 1.00 94.38 96 PRO A O 1
ATOM 790 N N . ASP A 1 97 ? -3.344 1.559 -19.674 1.00 94.19 97 ASP A N 1
ATOM 791 C CA . ASP A 1 97 ? -2.558 1.642 -20.901 1.00 94.19 97 ASP A CA 1
ATOM 792 C C . ASP A 1 97 ? -1.567 2.827 -20.827 1.00 94.19 97 ASP A C 1
ATOM 794 O O . ASP A 1 97 ? -1.358 3.417 -19.767 1.00 94.19 97 ASP A O 1
ATOM 798 N N . LYS A 1 98 ? -0.916 3.160 -21.948 1.00 94.62 98 LYS A N 1
ATOM 799 C CA . LYS A 1 98 ? 0.061 4.263 -22.049 1.00 94.62 98 LYS A CA 1
ATOM 800 C C . LYS A 1 98 ? -0.567 5.653 -22.243 1.00 94.62 98 LYS A C 1
ATOM 802 O O . LYS A 1 98 ? 0.169 6.621 -22.390 1.00 94.62 98 LYS A O 1
ATOM 807 N N . GLY A 1 99 ? -1.891 5.750 -22.319 1.00 93.75 99 GLY A N 1
ATOM 808 C CA . GLY A 1 99 ? -2.637 6.976 -22.600 1.00 93.75 99 GLY A CA 1
ATOM 809 C C . GLY A 1 99 ? -2.999 7.806 -21.367 1.00 93.75 99 GLY A C 1
ATOM 810 O O . GLY A 1 99 ? -3.590 8.874 -21.529 1.00 93.75 99 GLY A O 1
ATOM 811 N N . ALA A 1 100 ? -2.655 7.337 -20.163 1.00 92.50 100 ALA A N 1
ATOM 812 C CA . ALA A 1 100 ? -2.836 8.070 -18.911 1.00 92.50 100 ALA A CA 1
ATOM 813 C C . ALA A 1 100 ? -2.118 9.433 -18.954 1.00 92.50 100 ALA A C 1
ATOM 815 O O . ALA A 1 100 ? -0.940 9.512 -19.309 1.00 92.50 100 ALA A O 1
ATOM 816 N N . LYS A 1 101 ? -2.828 10.510 -18.606 1.00 93.12 101 LYS A N 1
ATOM 817 C CA . LYS A 1 101 ? -2.309 11.887 -18.570 1.00 93.12 101 LYS A CA 1
ATOM 818 C C . LYS A 1 101 ? -1.795 12.276 -17.188 1.00 93.12 101 LYS A C 1
ATOM 820 O O . LYS A 1 101 ? -0.890 13.099 -17.098 1.00 93.12 101 LYS A O 1
ATOM 825 N N . ASN A 1 102 ? -2.374 11.700 -16.141 1.00 93.12 102 ASN A N 1
ATOM 826 C CA . ASN A 1 102 ? -2.001 11.880 -14.745 1.00 93.12 102 ASN A CA 1
ATOM 827 C C . ASN A 1 102 ? -1.828 10.504 -14.070 1.00 93.12 102 ASN A C 1
ATOM 829 O O . ASN A 1 102 ? -2.644 10.112 -13.229 1.00 93.12 102 ASN A O 1
ATOM 833 N N . PRO A 1 103 ? -0.810 9.715 -14.459 1.00 95.31 103 PRO A N 1
ATOM 834 C CA . PRO A 1 103 ? -0.567 8.428 -13.834 1.00 95.31 103 PRO A CA 1
ATOM 835 C C . PRO A 1 103 ? 0.075 8.592 -12.455 1.00 95.31 103 PRO A C 1
ATOM 837 O O . PRO A 1 103 ? 0.953 9.429 -12.251 1.00 95.31 103 PRO A O 1
ATOM 840 N N . LYS A 1 104 ? -0.273 7.704 -11.522 1.00 95.75 104 LYS A N 1
ATOM 841 C CA . LYS A 1 104 ? 0.527 7.525 -10.309 1.00 95.75 104 LYS A CA 1
ATOM 842 C C . LYS A 1 104 ? 1.837 6.832 -10.676 1.00 95.75 104 LYS A C 1
ATOM 844 O O . LYS A 1 104 ? 1.815 5.711 -11.180 1.00 95.75 104 LYS A O 1
ATOM 849 N N . GLU A 1 105 ? 2.971 7.460 -10.398 1.00 96.94 105 GLU A N 1
ATOM 850 C CA . GLU A 1 105 ? 4.286 6.856 -10.625 1.00 96.94 105 GLU A CA 1
ATOM 851 C C . GLU A 1 105 ? 4.782 6.138 -9.366 1.00 96.94 105 GLU A C 1
ATOM 853 O O . GLU A 1 105 ? 4.780 6.693 -8.267 1.00 96.94 105 GLU A O 1
ATOM 858 N N . VAL A 1 106 ? 5.205 4.885 -9.517 1.00 96.88 106 VAL A N 1
ATOM 859 C CA . VAL A 1 106 ? 5.753 4.063 -8.435 1.00 96.88 106 VAL A CA 1
ATOM 860 C C . VAL A 1 106 ? 7.071 3.467 -8.897 1.00 96.88 106 VAL A C 1
ATOM 862 O O . VAL A 1 106 ? 7.099 2.644 -9.809 1.00 96.88 106 VAL A O 1
ATOM 865 N N . LYS A 1 107 ? 8.161 3.851 -8.231 1.00 96.44 107 LYS A N 1
ATOM 866 C CA . LYS A 1 107 ? 9.493 3.288 -8.463 1.00 96.44 107 LYS A CA 1
ATOM 867 C C . LYS A 1 107 ? 9.773 2.223 -7.423 1.00 96.44 107 LYS A C 1
ATOM 869 O O . LYS A 1 107 ? 9.901 2.527 -6.241 1.00 96.44 107 LYS A O 1
ATOM 874 N N . SER A 1 108 ? 9.825 0.971 -7.857 1.00 94.62 108 SER A N 1
ATOM 875 C CA . SER A 1 108 ? 10.084 -0.136 -6.946 1.00 94.62 108 SER A CA 1
ATOM 876 C C . SER A 1 108 ? 11.570 -0.280 -6.620 1.00 94.62 108 SER A C 1
ATOM 878 O O . SER A 1 108 ? 12.456 -0.039 -7.449 1.00 94.62 108 SER A O 1
ATOM 880 N N . VAL A 1 109 ? 11.829 -0.712 -5.388 1.00 93.56 109 VAL A N 1
ATOM 881 C CA . VAL A 1 109 ? 13.158 -1.058 -4.886 1.00 93.56 109 VAL A CA 1
ATOM 882 C C . VAL A 1 109 ? 13.195 -2.565 -4.656 1.00 93.56 109 VAL A C 1
ATOM 884 O O . VAL A 1 109 ? 12.280 -3.132 -4.065 1.00 93.56 109 VAL A O 1
ATOM 887 N N . GLY A 1 110 ? 14.230 -3.232 -5.169 1.00 92.06 110 GLY A N 1
ATOM 888 C CA . GLY A 1 110 ? 14.436 -4.671 -4.988 1.00 92.06 110 GLY A CA 1
ATOM 889 C C . GLY A 1 110 ? 13.463 -5.594 -5.735 1.00 92.06 110 GLY A C 1
ATOM 890 O O . GLY A 1 110 ? 13.609 -6.808 -5.640 1.00 92.06 110 GLY A O 1
ATOM 891 N N . VAL A 1 111 ? 12.504 -5.079 -6.506 1.00 95.31 111 VAL A N 1
ATOM 892 C CA . VAL A 1 111 ? 11.638 -5.914 -7.353 1.00 95.31 111 VAL A CA 1
ATOM 893 C C . VAL A 1 111 ? 12.301 -6.095 -8.714 1.00 95.31 111 VAL A C 1
ATOM 895 O O . VAL A 1 111 ? 12.480 -5.127 -9.456 1.00 95.31 111 VAL A O 1
ATOM 898 N N . ARG A 1 112 ? 12.661 -7.341 -9.045 1.00 94.88 112 ARG A N 1
ATOM 899 C CA . ARG A 1 112 ? 13.248 -7.689 -10.351 1.00 94.88 112 ARG A CA 1
ATOM 900 C C . ARG A 1 112 ? 12.407 -8.665 -11.158 1.00 94.88 112 ARG A C 1
ATOM 902 O O . ARG A 1 112 ? 12.324 -8.580 -12.378 1.00 94.88 112 ARG A O 1
ATOM 909 N N . ASN A 1 113 ? 11.707 -9.570 -10.490 1.00 92.44 113 ASN A N 1
ATOM 910 C CA . ASN A 1 113 ? 10.826 -10.508 -11.162 1.00 92.44 113 ASN A CA 1
ATOM 911 C C . ASN A 1 113 ? 9.591 -9.824 -11.772 1.00 92.44 113 ASN A C 1
ATOM 913 O O . ASN A 1 113 ? 8.759 -9.244 -11.072 1.00 92.44 113 ASN A O 1
ATOM 917 N N . LYS A 1 114 ? 9.421 -9.990 -13.089 1.00 94.56 114 LYS A N 1
ATOM 918 C CA . LYS A 1 114 ? 8.276 -9.483 -13.861 1.00 94.56 114 LYS A CA 1
ATOM 919 C C . LYS A 1 114 ? 6.915 -9.862 -13.265 1.00 94.56 114 LYS A C 1
ATOM 921 O O . LYS A 1 114 ? 5.991 -9.055 -13.296 1.00 94.56 114 LYS A O 1
ATOM 926 N N . TRP A 1 115 ? 6.761 -11.078 -12.741 1.00 94.38 115 TRP A N 1
ATOM 927 C CA . TRP A 1 115 ? 5.500 -11.527 -12.144 1.00 94.38 115 TRP A CA 1
ATOM 928 C C . TRP A 1 115 ? 5.215 -10.823 -10.821 1.00 94.38 115 TRP A C 1
ATOM 930 O O . TRP A 1 115 ? 4.084 -10.405 -10.594 1.00 94.38 115 TRP A O 1
ATOM 940 N N . GLN A 1 116 ? 6.235 -10.634 -9.981 1.00 94.94 116 GLN A N 1
ATOM 941 C CA . GLN A 1 116 ? 6.105 -9.838 -8.760 1.00 94.94 116 GLN A CA 1
ATOM 942 C C . GLN A 1 116 ? 5.756 -8.387 -9.099 1.00 94.94 116 GLN A C 1
ATOM 944 O O . GLN A 1 116 ? 4.792 -7.862 -8.555 1.00 94.94 116 GLN A O 1
ATOM 949 N N . ALA A 1 117 ? 6.452 -7.773 -10.061 1.00 95.88 117 ALA A N 1
ATOM 950 C CA . ALA A 1 117 ? 6.140 -6.427 -10.540 1.00 95.88 117 ALA A CA 1
ATOM 951 C C . ALA A 1 117 ? 4.699 -6.318 -11.071 1.00 95.88 117 ALA A C 1
ATOM 953 O O . ALA A 1 117 ? 3.994 -5.359 -10.764 1.00 95.88 117 ALA A O 1
ATOM 954 N N . HIS A 1 118 ? 4.227 -7.325 -11.812 1.00 95.81 118 HIS A N 1
ATOM 955 C CA . HIS A 1 118 ? 2.852 -7.389 -12.304 1.00 95.81 118 HIS A CA 1
ATOM 956 C C . HIS A 1 118 ? 1.833 -7.425 -11.159 1.00 95.81 118 HIS A C 1
ATOM 958 O O . HIS A 1 118 ? 0.924 -6.596 -11.125 1.00 95.81 118 HIS A O 1
ATOM 964 N N . PHE A 1 119 ? 1.986 -8.337 -10.193 1.00 94.75 119 PHE A N 1
ATOM 965 C CA . PHE A 1 119 ? 1.107 -8.362 -9.021 1.00 94.75 119 PHE A CA 1
ATOM 966 C C . PHE A 1 119 ? 1.183 -7.052 -8.239 1.00 94.75 119 PHE A C 1
ATOM 968 O O . PHE A 1 119 ? 0.152 -6.557 -7.771 1.00 94.75 119 PHE A O 1
ATOM 975 N N . ASN A 1 120 ? 2.380 -6.461 -8.171 1.00 95.00 120 ASN A N 1
ATOM 976 C CA . ASN A 1 120 ? 2.599 -5.217 -7.469 1.00 95.00 120 ASN A CA 1
ATOM 977 C C . ASN A 1 120 ? 1.805 -4.058 -8.086 1.00 95.00 120 ASN A C 1
ATOM 979 O O . ASN A 1 120 ? 0.995 -3.403 -7.423 1.00 95.00 120 ASN A O 1
ATOM 983 N N . ALA A 1 121 ? 1.952 -3.884 -9.396 1.00 96.75 121 ALA A N 1
ATOM 984 C CA . ALA A 1 121 ? 1.232 -2.884 -10.164 1.00 96.75 121 ALA A CA 1
ATOM 985 C C . ALA A 1 121 ? -0.293 -3.065 -10.060 1.00 96.75 121 ALA A C 1
ATOM 987 O O . ALA A 1 121 ? -1.015 -2.129 -9.713 1.00 96.75 121 ALA A O 1
ATOM 988 N N . TYR A 1 122 ? -0.804 -4.280 -10.286 1.00 95.81 122 TYR A N 1
ATOM 989 C CA . TYR A 1 122 ? -2.251 -4.520 -10.303 1.00 95.81 122 TYR A CA 1
ATOM 990 C C . TYR A 1 122 ? -2.911 -4.336 -8.941 1.00 95.81 122 TYR A C 1
ATOM 992 O O . TYR A 1 122 ? -4.047 -3.867 -8.869 1.00 95.81 122 TYR A O 1
ATOM 1000 N N . ARG A 1 123 ? -2.225 -4.663 -7.843 1.00 94.38 123 ARG A N 1
ATOM 1001 C CA . ARG A 1 123 ? -2.790 -4.433 -6.512 1.00 94.38 123 ARG A CA 1
ATOM 1002 C C . ARG A 1 123 ? -2.900 -2.942 -6.198 1.00 94.38 123 ARG A C 1
ATOM 1004 O O . ARG A 1 123 ? -3.932 -2.520 -5.679 1.00 94.38 123 ARG A O 1
ATOM 1011 N N . ILE A 1 124 ? -1.877 -2.150 -6.527 1.00 94.69 124 ILE A N 1
ATOM 1012 C CA . ILE A 1 124 ? -1.909 -0.690 -6.352 1.00 94.69 124 ILE A CA 1
ATOM 1013 C C . ILE A 1 124 ? -3.016 -0.091 -7.224 1.00 94.69 124 ILE A C 1
ATOM 1015 O O . ILE A 1 124 ? -3.843 0.675 -6.733 1.00 94.69 124 ILE A O 1
ATOM 1019 N N . TRP A 1 125 ? -3.090 -0.508 -8.489 1.00 95.00 125 TRP A N 1
ATOM 1020 C CA . TRP A 1 125 ? -4.107 -0.045 -9.428 1.00 95.00 125 TRP A CA 1
ATOM 1021 C C . TRP A 1 125 ? -5.534 -0.368 -8.975 1.00 95.00 125 TRP A C 1
ATOM 1023 O O . TRP A 1 125 ? -6.421 0.484 -9.014 1.00 95.00 125 TRP A O 1
ATOM 1033 N N . ASN A 1 126 ? -5.765 -1.584 -8.477 1.00 93.50 126 ASN A N 1
ATOM 1034 C CA . ASN A 1 126 ? -7.072 -1.978 -7.964 1.00 93.50 126 ASN A CA 1
ATOM 1035 C C . ASN A 1 126 ? -7.473 -1.157 -6.731 1.00 93.50 126 ASN A C 1
ATOM 1037 O O . ASN A 1 126 ? -8.630 -0.756 -6.633 1.00 93.50 126 ASN A O 1
ATOM 1041 N N . LYS A 1 127 ? -6.540 -0.842 -5.822 1.00 91.38 127 LYS A N 1
ATOM 1042 C CA . LYS A 1 127 ? -6.844 0.055 -4.697 1.00 91.38 127 LYS A CA 1
ATOM 1043 C C . LYS A 1 127 ? -7.276 1.433 -5.179 1.00 91.38 127 LYS A C 1
ATOM 1045 O O . LYS A 1 127 ? -8.334 1.886 -4.767 1.00 91.38 127 LYS A O 1
ATOM 1050 N N . LEU A 1 128 ? -6.526 2.041 -6.100 1.00 90.75 128 LEU A N 1
ATOM 1051 C CA . LEU A 1 128 ? -6.869 3.349 -6.669 1.00 90.75 128 LEU A CA 1
ATOM 1052 C C . LEU A 1 128 ? -8.292 3.362 -7.254 1.00 90.75 128 LEU A C 1
ATOM 1054 O O . LEU A 1 128 ? -9.072 4.267 -6.976 1.00 90.75 128 LEU A O 1
ATOM 1058 N N . ARG A 1 129 ? -8.664 2.327 -8.017 1.00 89.19 129 ARG A N 1
ATOM 1059 C CA . ARG A 1 129 ? -9.977 2.245 -8.684 1.00 89.19 129 ARG A CA 1
ATOM 1060 C C . ARG A 1 129 ? -11.156 1.985 -7.751 1.00 89.19 129 ARG A C 1
ATOM 1062 O O . ARG A 1 129 ? -12.273 2.439 -8.027 1.00 89.19 129 ARG A O 1
ATOM 1069 N N . PHE A 1 130 ? -10.943 1.153 -6.734 1.00 90.31 130 PHE A N 1
ATOM 1070 C CA . PHE A 1 130 ? -12.026 0.595 -5.923 1.00 90.31 130 PHE A CA 1
ATOM 1071 C C . PHE A 1 130 ? -12.142 1.236 -4.537 1.00 90.31 130 PHE A C 1
ATOM 1073 O O . PHE A 1 130 ? -13.196 1.120 -3.911 1.00 90.31 130 PHE A O 1
ATOM 1080 N N . GLN A 1 131 ? -11.123 1.959 -4.069 1.00 89.50 131 GLN A N 1
ATOM 1081 C CA . GLN A 1 131 ? -11.190 2.723 -2.827 1.00 89.50 131 GLN A CA 1
ATOM 1082 C C . GLN A 1 131 ? -11.976 4.023 -3.044 1.00 89.50 131 GLN A C 1
ATOM 1084 O O . GLN A 1 131 ? -11.423 5.045 -3.431 1.00 89.50 131 GLN A O 1
ATOM 1089 N N . ARG A 1 132 ? -13.291 3.964 -2.809 1.00 88.25 132 ARG A N 1
ATOM 1090 C CA . ARG A 1 132 ? -14.220 5.095 -3.017 1.00 88.25 132 ARG A CA 1
ATOM 1091 C C . ARG A 1 132 ? -14.857 5.630 -1.744 1.00 88.25 132 ARG A C 1
ATOM 1093 O O . ARG A 1 132 ? -15.404 6.723 -1.756 1.00 88.25 132 ARG A O 1
ATOM 1100 N N . LYS A 1 133 ? -14.847 4.835 -0.677 1.00 89.50 133 LYS A N 1
ATOM 1101 C CA . LYS A 1 133 ? -15.477 5.169 0.600 1.00 89.50 133 LYS A CA 1
ATOM 1102 C C . LYS A 1 133 ? -14.400 5.392 1.644 1.00 89.50 133 LYS A C 1
ATOM 1104 O O . LYS A 1 133 ? -13.489 4.570 1.758 1.00 89.50 133 LYS A O 1
ATOM 1109 N N . SER A 1 134 ? -14.546 6.462 2.408 1.00 91.25 134 SER A N 1
ATOM 1110 C CA . SER A 1 134 ? -13.778 6.709 3.620 1.00 91.25 134 SER A CA 1
ATOM 1111 C C . SER A 1 134 ? -14.746 6.925 4.773 1.00 91.25 134 SER A C 1
ATOM 1113 O O . SER A 1 134 ? -15.744 7.626 4.627 1.00 91.25 134 SER A O 1
ATOM 1115 N N . ILE A 1 135 ? -14.468 6.293 5.907 1.00 93.31 135 ILE A N 1
ATOM 1116 C CA . ILE A 1 135 ? -15.246 6.445 7.132 1.00 93.31 135 ILE A CA 1
ATOM 1117 C C . ILE A 1 135 ? -14.266 6.858 8.226 1.00 93.31 135 ILE A C 1
ATOM 1119 O O . ILE A 1 135 ? -13.244 6.200 8.413 1.00 93.31 135 ILE A O 1
ATOM 1123 N N . THR A 1 136 ? -14.587 7.934 8.939 1.00 94.75 136 THR A N 1
ATOM 1124 C CA . THR A 1 136 ? -13.801 8.452 10.065 1.00 94.75 136 THR A CA 1
ATOM 1125 C C . THR A 1 136 ? -14.723 8.649 11.259 1.00 94.75 136 THR A C 1
ATOM 1127 O O . THR A 1 136 ? -15.805 9.207 11.103 1.00 94.75 136 THR A O 1
ATOM 1130 N N . PHE A 1 137 ? -14.322 8.191 12.440 1.00 95.81 137 PHE A N 1
ATOM 1131 C CA . PHE A 1 137 ? -15.055 8.397 13.688 1.00 95.81 137 PHE A CA 1
ATOM 1132 C C . PHE A 1 137 ? -14.118 8.264 14.886 1.00 95.81 137 PHE A C 1
ATOM 1134 O O . PHE A 1 137 ? -13.079 7.608 14.788 1.00 95.81 137 PHE A O 1
ATOM 1141 N N . ASP A 1 138 ? -14.532 8.829 16.016 1.00 96.38 138 ASP A N 1
ATOM 1142 C CA . ASP A 1 138 ? -13.935 8.540 17.314 1.00 96.38 138 ASP A CA 1
ATOM 1143 C C . ASP A 1 138 ? -14.644 7.321 17.917 1.00 96.38 138 ASP A C 1
ATOM 1145 O O . ASP A 1 138 ? -15.867 7.173 17.811 1.00 96.38 138 ASP A O 1
ATOM 1149 N N . ALA A 1 139 ? -13.879 6.423 18.530 1.00 95.50 139 ALA A N 1
ATOM 1150 C CA . ALA A 1 139 ? -14.369 5.154 19.054 1.00 95.50 139 ALA A CA 1
ATOM 1151 C C . ALA A 1 139 ? -14.177 5.047 20.571 1.00 95.50 139 ALA A C 1
ATOM 1153 O O . ALA A 1 139 ? -13.326 5.714 21.159 1.00 95.50 139 ALA A O 1
ATOM 1154 N N . ALA A 1 140 ? -14.975 4.191 21.203 1.00 95.56 140 ALA A N 1
ATOM 1155 C CA . ALA A 1 140 ? -14.823 3.836 22.608 1.00 95.56 140 ALA A CA 1
ATOM 1156 C C . ALA A 1 140 ? -13.531 3.015 22.864 1.00 95.56 140 ALA A C 1
ATOM 1158 O O . ALA A 1 140 ? -12.978 2.433 21.926 1.00 95.56 140 ALA A O 1
ATOM 1159 N N . PRO A 1 141 ? -13.029 2.952 24.118 1.00 95.94 141 PRO A N 1
ATOM 1160 C CA . PRO A 1 141 ? -11.681 2.455 24.434 1.00 95.94 141 PRO A CA 1
ATOM 1161 C C . PRO A 1 141 ? -11.354 1.030 23.972 1.00 95.94 141 PRO A C 1
ATOM 1163 O O . PRO A 1 141 ? -10.184 0.696 23.805 1.00 95.94 141 PRO A O 1
ATOM 1166 N N . GLU A 1 142 ? -12.343 0.169 23.723 1.00 92.69 142 GLU A N 1
ATOM 1167 C CA . GLU A 1 142 ? -12.092 -1.156 23.153 1.00 92.69 142 GLU A CA 1
ATOM 1168 C C . GLU A 1 142 ? -11.369 -1.104 21.799 1.00 92.69 142 GLU A C 1
ATOM 1170 O O . GLU A 1 142 ? -10.672 -2.059 21.451 1.00 92.69 142 GLU A O 1
ATOM 1175 N N . SER A 1 143 ? -11.470 0.008 21.059 1.00 93.94 143 SER A N 1
ATOM 1176 C CA . SER A 1 143 ? -10.774 0.191 19.785 1.00 93.94 143 SER A CA 1
ATOM 1177 C C . SER A 1 143 ? -9.253 0.156 19.918 1.00 93.94 143 SER A C 1
ATOM 1179 O O . SER A 1 143 ? -8.572 -0.112 18.932 1.00 93.94 143 SER A O 1
ATOM 1181 N N . GLU A 1 144 ? -8.706 0.376 21.119 1.00 92.19 144 GLU A N 1
ATOM 1182 C CA . GLU A 1 144 ? -7.264 0.288 21.393 1.00 92.19 144 GLU A CA 1
ATOM 1183 C C . GLU A 1 144 ? -6.683 -1.117 21.150 1.00 92.19 144 GLU A C 1
ATOM 1185 O O . GLU A 1 144 ? -5.469 -1.275 21.019 1.00 92.19 144 GLU A O 1
ATOM 1190 N N . LEU A 1 145 ? -7.533 -2.148 21.060 1.00 92.00 145 LEU A N 1
ATOM 1191 C CA . LEU A 1 145 ? -7.118 -3.507 20.699 1.00 92.00 145 LEU A CA 1
ATOM 1192 C C . LEU A 1 145 ? -6.729 -3.654 19.223 1.00 92.00 145 LEU A C 1
ATOM 1194 O O . LEU A 1 145 ? -6.041 -4.616 18.873 1.00 92.00 145 LEU A O 1
ATOM 1198 N N . LEU A 1 146 ? -7.183 -2.742 18.361 1.00 92.81 146 LEU A N 1
ATOM 1199 C CA . LEU A 1 146 ? -6.903 -2.792 16.932 1.00 92.81 146 LEU A CA 1
ATOM 1200 C C . LEU A 1 146 ? -5.449 -2.429 16.648 1.00 92.81 146 LEU A C 1
ATOM 1202 O O . LEU A 1 146 ? -4.863 -1.538 17.264 1.00 92.81 146 LEU A O 1
ATOM 1206 N N . VAL A 1 147 ? -4.875 -3.089 15.648 1.00 90.69 147 VAL A N 1
ATOM 1207 C CA . VAL A 1 147 ? -3.594 -2.691 15.069 1.00 90.69 147 VAL A CA 1
ATOM 1208 C C . VAL A 1 147 ? -3.779 -2.105 13.675 1.00 90.69 147 VAL A C 1
ATOM 1210 O O . VAL A 1 147 ? -4.826 -2.230 13.035 1.00 90.69 147 VAL A O 1
ATOM 1213 N N . LEU A 1 148 ? -2.731 -1.435 13.192 1.00 87.06 148 LEU A N 1
ATOM 1214 C CA . LEU A 1 148 ? -2.717 -0.849 11.859 1.00 87.06 148 LEU A CA 1
ATOM 1215 C C . LEU A 1 148 ? -3.118 -1.902 10.812 1.00 87.06 148 LEU A C 1
ATOM 1217 O O . LEU A 1 148 ? -2.533 -2.983 10.752 1.00 87.06 148 LEU A O 1
ATOM 1221 N N . ARG A 1 149 ? -4.066 -1.528 9.944 1.00 90.00 149 ARG A N 1
ATOM 1222 C CA . ARG A 1 149 ? -4.613 -2.344 8.843 1.00 90.00 149 ARG A CA 1
ATOM 1223 C C . ARG A 1 149 ? -5.507 -3.515 9.265 1.00 90.00 149 ARG A C 1
ATOM 1225 O O . ARG A 1 149 ? -5.893 -4.295 8.393 1.00 90.00 149 ARG A O 1
ATOM 1232 N N . ASP A 1 150 ? -5.892 -3.624 10.535 1.00 92.94 150 ASP A N 1
ATOM 1233 C CA . ASP A 1 150 ? -6.942 -4.566 10.918 1.00 92.94 150 ASP A CA 1
ATOM 1234 C C . ASP A 1 150 ? -8.236 -4.276 10.159 1.00 92.94 150 ASP A C 1
ATOM 1236 O O . ASP A 1 150 ? -8.662 -3.131 9.986 1.00 92.94 150 ASP A O 1
ATOM 1240 N N . ARG A 1 151 ? -8.876 -5.346 9.687 1.00 93.38 151 ARG A N 1
ATOM 1241 C CA . ARG A 1 151 ? -10.176 -5.233 9.043 1.00 93.38 151 ARG A CA 1
ATOM 1242 C C . ARG A 1 151 ? -11.225 -4.978 10.118 1.00 93.38 151 ARG A C 1
ATOM 1244 O O . ARG A 1 151 ? -11.419 -5.814 10.998 1.00 93.38 151 ARG A O 1
ATOM 1251 N N . ILE A 1 152 ? -11.943 -3.870 9.998 1.00 94.94 152 ILE A N 1
ATOM 1252 C CA . ILE A 1 152 ? -13.086 -3.541 10.851 1.00 94.94 152 ILE A CA 1
ATOM 1253 C C . ILE A 1 152 ? -14.390 -3.694 10.068 1.00 94.94 152 ILE A C 1
ATOM 1255 O O . ILE A 1 152 ? -14.418 -3.590 8.841 1.00 94.94 152 ILE A O 1
ATOM 1259 N N . ALA A 1 153 ? -15.477 -3.984 10.774 1.00 94.69 153 ALA A N 1
ATOM 1260 C CA . ALA A 1 153 ? -16.826 -3.833 10.252 1.00 94.69 153 ALA A CA 1
ATOM 1261 C C . ALA A 1 153 ? -17.434 -2.579 10.874 1.00 94.69 153 ALA A C 1
ATOM 1263 O O . ALA A 1 153 ? -17.322 -2.376 12.078 1.00 94.69 153 ALA A O 1
ATOM 1264 N N . VAL A 1 154 ? -18.084 -1.758 10.063 1.00 94.56 154 VAL A N 1
ATOM 1265 C CA . VAL A 1 154 ? -18.872 -0.620 10.530 1.00 94.56 154 VAL A CA 1
ATOM 1266 C C . VAL A 1 154 ? -20.292 -0.906 10.081 1.00 94.56 154 VAL A C 1
ATOM 1268 O O . VAL A 1 154 ? -20.522 -1.100 8.889 1.00 94.56 154 VAL A O 1
ATOM 1271 N N . ALA A 1 155 ? -21.212 -1.052 11.029 1.00 90.44 155 ALA A N 1
ATOM 1272 C CA . ALA A 1 155 ? -22.616 -1.230 10.703 1.00 90.44 155 ALA A CA 1
ATOM 1273 C C . ALA A 1 155 ? -23.149 0.081 10.114 1.00 90.44 155 ALA A C 1
ATOM 1275 O O . ALA A 1 155 ? -23.013 1.132 10.741 1.00 90.44 155 ALA A O 1
ATOM 1276 N N . ASP A 1 156 ? -23.732 0.004 8.918 1.00 72.88 156 ASP A N 1
ATOM 1277 C CA . ASP A 1 156 ? -24.503 1.111 8.360 1.00 72.88 156 ASP A CA 1
ATOM 1278 C C . ASP A 1 156 ? -25.715 1.360 9.278 1.00 72.88 156 ASP A C 1
ATOM 1280 O O . ASP A 1 156 ? -26.358 0.408 9.735 1.00 72.88 156 ASP A O 1
ATOM 1284 N N . TYR A 1 157 ? -25.964 2.632 9.596 1.00 56.56 157 TYR A N 1
ATOM 1285 C CA . TYR A 1 157 ? -27.134 3.072 10.360 1.00 56.56 157 TYR A CA 1
ATOM 1286 C C . TYR A 1 157 ? -28.399 3.032 9.503 1.00 56.56 157 TYR A C 1
ATOM 1288 O O . TYR A 1 157 ? -28.311 3.402 8.308 1.00 56.56 157 TYR A O 1
#

pLDDT: mean 91.65, std 6.19, range [56.56, 98.25]

Foldseek 3Di:
DLQFFADDPDDPVQDPQNVVVLNCLLQQWDWDDDPPDIDIDHDDDDDDFPEEADPVWFDPPFKDKAFAPAFVVNWPWAWEWDAAPPPRDIDTDIPPDPPTPRYHYHYHHRDHDPNNSVVSRVVVVCCRVPVGMDITTDTHPVCVPDDPPGGYHYDDD

Organism: Acinetobacter baumannii (NCBI:txid470)

Radius of gyration: 18.81 Å; chains: 1; bounding box: 52×31×47 Å

Secondary structure (DSSP, 8-state):
-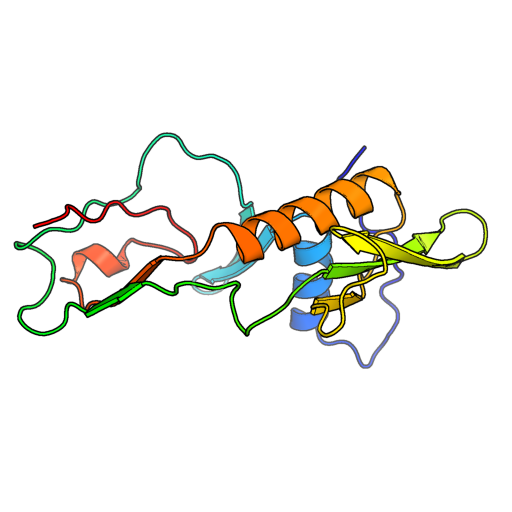----------TTS-HHHHHHHHHHHTTEEEEEETTEEEEEE----SS-SEEE-TTTBPTT--EEEE-SSSGGG--EEEEEEE-TTT--EEEEEES-TT-SSEEEEE-SS---HHHHHHHHHHHHHHHHH--EEEE--B-GGGGG--TT--EEE---